Protein AF-A0AAN4DEZ6-F1 (afdb_monomer_lite)

Organism: Shigella sonnei (NCBI:txid624)

Secondary structure (DSSP, 8-state):
--HHHHHHHHH-HHHHHHHHHHHHHHHHHHHHS--SS-------S-HHHHHHHHHHHHHHHHHHHHHH-HHHHHHHHHHHHHHT-TT--------B-TTS-B-HHHHHHHHHHHHHHTTS-STTS---HHHHHHHHHHHHHHHS----------

pLDDT: mean 86.57, std 9.67, range [55.16, 97.31]

Foldseek 3Di:
DDPVLVVCCVVPVPVSVVVVVVVVVVVVVVQVDDDPVRHDDDDPDDPVRCCVPPLVVQLVVLVVCCVPPPVSVVVLVVVLCVVQNPVGDDDQDFDADPVRDTPVVVSVVCNVVVQVCQCQVDPVSPDGNSRVRSVQSSCCVRNVHDDDDDDDDD

Structure (mmCIF, N/CA/C/O backbone):
data_AF-A0AAN4DEZ6-F1
#
_entry.id   AF-A0AAN4DEZ6-F1
#
loop_
_atom_site.group_PDB
_atom_site.id
_atom_site.type_symbol
_atom_site.label_atom_id
_atom_site.label_alt_id
_atom_site.label_comp_id
_atom_site.label_asym_id
_atom_site.label_entity_id
_atom_site.label_seq_id
_atom_site.pdbx_PDB_ins_code
_atom_site.Cartn_x
_atom_site.Cartn_y
_atom_site.Cartn_z
_atom_site.occupancy
_atom_site.B_iso_or_equiv
_atom_site.auth_seq_id
_atom_site.auth_comp_id
_atom_site.auth_asym_id
_atom_site.auth_atom_id
_atom_site.pdbx_PDB_model_num
ATOM 1 N N . MET A 1 1 ? 15.247 -34.222 -19.039 1.00 55.16 1 MET A N 1
ATOM 2 C CA . MET A 1 1 ? 15.267 -35.366 -18.096 1.00 55.16 1 MET A CA 1
ATOM 3 C C . MET A 1 1 ? 16.048 -36.486 -18.759 1.00 55.16 1 MET A C 1
ATOM 5 O O . MET A 1 1 ? 15.903 -36.634 -19.963 1.00 55.16 1 MET A O 1
ATOM 9 N N . ALA A 1 2 ? 16.957 -37.161 -18.051 1.00 73.06 2 ALA A N 1
ATOM 10 C CA . ALA A 1 2 ? 17.802 -38.185 -18.670 1.00 73.06 2 ALA A CA 1
ATOM 11 C C . ALA A 1 2 ? 17.113 -39.551 -18.555 1.00 73.06 2 ALA A C 1
ATOM 13 O O . ALA A 1 2 ? 16.678 -39.908 -17.466 1.00 73.06 2 ALA A O 1
ATOM 14 N N . ILE A 1 3 ? 17.066 -40.316 -19.649 1.00 77.31 3 ILE A N 1
ATOM 15 C CA . ILE A 1 3 ? 16.422 -41.644 -19.756 1.00 77.31 3 ILE A CA 1
ATOM 16 C C . ILE A 1 3 ? 16.878 -42.601 -18.634 1.00 77.31 3 ILE A C 1
ATOM 18 O O . ILE A 1 3 ? 16.104 -43.404 -18.122 1.00 77.31 3 ILE A O 1
ATOM 22 N N . ILE A 1 4 ? 18.127 -42.457 -18.190 1.00 77.31 4 ILE A N 1
ATOM 23 C CA . ILE A 1 4 ? 18.735 -43.234 -17.102 1.00 77.31 4 ILE A CA 1
ATOM 24 C C . ILE A 1 4 ? 18.043 -42.983 -15.751 1.00 77.31 4 ILE A C 1
ATOM 26 O O . ILE A 1 4 ? 17.852 -43.921 -14.980 1.00 77.31 4 ILE A O 1
ATOM 30 N N . ASP A 1 5 ? 17.650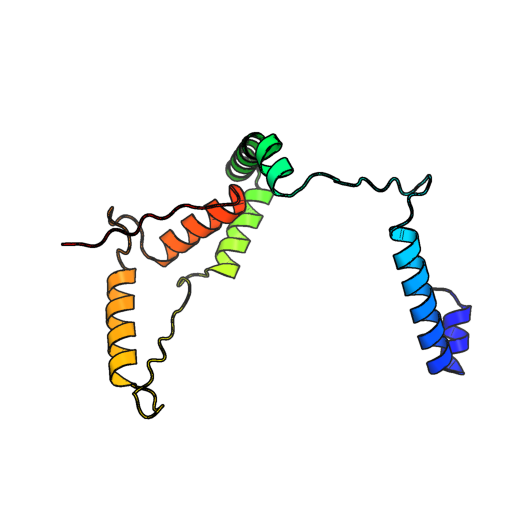 -41.741 -15.455 1.00 70.50 5 ASP A N 1
ATOM 31 C CA . ASP A 1 5 ? 16.982 -41.398 -14.193 1.00 70.50 5 ASP A CA 1
ATOM 32 C C . ASP A 1 5 ? 15.564 -41.991 -14.145 1.00 70.50 5 ASP A C 1
ATOM 34 O O . ASP A 1 5 ? 15.068 -42.329 -13.071 1.00 70.50 5 ASP A O 1
ATOM 38 N N . ASP A 1 6 ? 14.918 -42.159 -15.302 1.00 75.19 6 ASP A N 1
ATOM 39 C CA . ASP A 1 6 ? 13.592 -42.766 -15.400 1.00 75.19 6 ASP A CA 1
ATOM 40 C C . ASP A 1 6 ? 13.638 -44.283 -15.235 1.00 75.19 6 ASP A C 1
ATOM 42 O O . ASP A 1 6 ? 12.859 -44.810 -14.443 1.00 75.19 6 ASP A O 1
ATOM 46 N N . VAL A 1 7 ? 14.613 -44.961 -15.849 1.00 79.50 7 VAL A N 1
ATOM 47 C CA . VAL A 1 7 ? 14.842 -46.402 -15.638 1.00 79.50 7 VAL A CA 1
ATOM 48 C C . VAL A 1 7 ? 15.171 -46.696 -14.171 1.00 79.50 7 VAL A C 1
ATOM 50 O O . VAL A 1 7 ? 14.585 -47.598 -13.582 1.00 79.50 7 VAL A O 1
ATOM 53 N N . ILE A 1 8 ? 16.031 -45.895 -13.531 1.00 76.56 8 ILE A N 1
ATOM 54 C CA . ILE A 1 8 ? 16.344 -46.054 -12.099 1.00 76.56 8 ILE A CA 1
ATOM 55 C C . ILE A 1 8 ? 15.101 -45.839 -11.227 1.00 76.56 8 ILE A C 1
ATOM 57 O O . ILE A 1 8 ? 14.940 -46.522 -10.220 1.00 76.56 8 ILE A O 1
ATOM 61 N N . GLY A 1 9 ? 14.195 -44.941 -11.620 1.00 75.81 9 GLY A N 1
ATOM 62 C CA . GLY A 1 9 ? 12.939 -44.699 -10.906 1.00 75.81 9 GLY A CA 1
ATOM 63 C C . GLY A 1 9 ? 11.994 -45.883 -10.847 1.00 75.81 9 GLY A C 1
ATOM 64 O O . GLY A 1 9 ? 11.256 -46.002 -9.875 1.00 75.81 9 GLY A O 1
ATOM 65 N N . VAL A 1 10 ? 12.027 -46.741 -11.867 1.00 79.56 10 VAL A N 1
ATOM 66 C CA . VAL A 1 10 ? 11.194 -47.947 -11.926 1.00 79.56 10 VAL A CA 1
ATOM 67 C C . VAL A 1 10 ? 11.664 -48.981 -10.901 1.00 79.56 10 VAL A C 1
ATOM 69 O O . VAL A 1 10 ? 10.839 -49.643 -10.281 1.00 79.56 10 VAL A O 1
ATOM 72 N N . PHE A 1 11 ? 12.977 -49.087 -10.676 1.00 81.25 11 PHE A N 1
ATOM 73 C CA . PHE A 1 11 ? 13.559 -50.094 -9.780 1.00 81.25 11 PHE A CA 1
ATOM 74 C C . PHE A 1 11 ? 13.843 -49.579 -8.362 1.00 81.25 11 PHE A C 1
ATOM 76 O O . PHE A 1 11 ? 13.775 -50.340 -7.402 1.00 81.25 11 PHE A O 1
ATOM 83 N N . SER A 1 12 ? 14.179 -48.297 -8.207 1.00 80.50 12 SER A N 1
ATOM 84 C CA . SER A 1 12 ? 14.485 -47.678 -6.915 1.00 80.50 12 SER A CA 1
ATOM 85 C C . SER A 1 12 ? 14.080 -46.198 -6.896 1.00 80.50 12 SER A C 1
ATOM 87 O O . SER A 1 12 ? 14.875 -45.304 -7.223 1.00 80.50 12 SER A O 1
ATOM 89 N N . PRO A 1 13 ? 12.844 -45.902 -6.457 1.00 78.69 13 PRO A N 1
ATOM 90 C CA . PRO A 1 13 ? 12.345 -44.533 -6.346 1.00 78.69 13 PRO A CA 1
ATOM 91 C C . PRO A 1 13 ? 13.190 -43.657 -5.409 1.00 78.69 13 PRO A C 1
ATOM 93 O O . PRO A 1 13 ? 13.424 -42.483 -5.700 1.00 78.69 13 PRO A O 1
ATOM 96 N N . GLY A 1 14 ? 13.706 -44.230 -4.314 1.00 85.19 14 GLY A N 1
ATOM 97 C CA . GLY A 1 14 ? 14.558 -43.517 -3.356 1.00 85.19 14 GLY A CA 1
ATOM 98 C C . GLY A 1 14 ? 15.896 -43.082 -3.958 1.00 85.19 14 GLY A C 1
ATOM 99 O O . GLY A 1 14 ? 16.348 -41.958 -3.732 1.00 85.19 14 GLY A O 1
ATOM 100 N N . TRP A 1 15 ? 16.500 -43.927 -4.797 1.00 80.56 15 TRP A N 1
ATOM 101 C CA . TRP A 1 15 ? 17.754 -43.595 -5.471 1.00 80.56 15 TRP A CA 1
ATOM 102 C C . TRP A 1 15 ? 17.564 -42.520 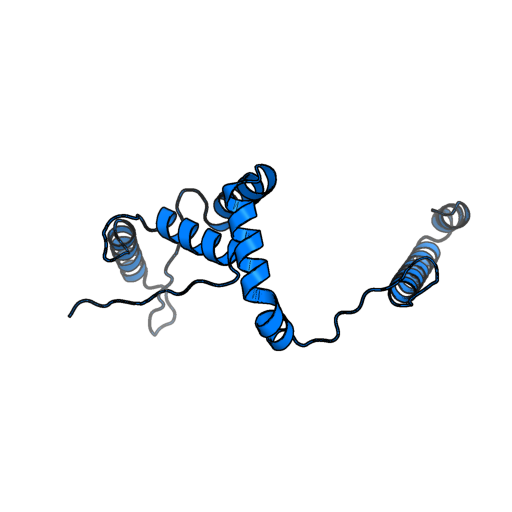-6.547 1.00 80.56 15 TRP A C 1
ATOM 104 O O . TRP A 1 15 ? 18.355 -41.574 -6.618 1.00 80.56 15 TRP A O 1
ATOM 114 N N . LYS A 1 16 ? 16.470 -42.591 -7.321 1.00 84.94 16 LYS A N 1
ATOM 115 C CA . LYS A 1 16 ? 16.086 -41.521 -8.256 1.00 84.94 16 LYS A CA 1
ATOM 116 C C . LYS A 1 16 ? 15.883 -40.191 -7.529 1.00 84.94 16 LYS A C 1
ATOM 118 O O . LYS A 1 16 ? 16.417 -39.173 -7.966 1.00 84.94 16 LYS A O 1
ATOM 123 N N . ALA A 1 17 ? 15.154 -40.192 -6.412 1.00 82.25 17 ALA A N 1
ATOM 124 C CA . ALA A 1 17 ? 14.894 -38.985 -5.630 1.00 82.25 17 ALA A CA 1
ATOM 125 C C . ALA A 1 17 ? 16.190 -38.358 -5.087 1.00 82.25 17 ALA A C 1
ATOM 127 O O . ALA A 1 17 ? 16.399 -37.151 -5.229 1.00 82.25 17 ALA A O 1
ATOM 128 N N . ALA A 1 18 ? 17.098 -39.175 -4.539 1.00 85.00 18 ALA A N 1
ATOM 129 C CA . ALA A 1 18 ? 18.404 -38.712 -4.071 1.00 85.00 18 ALA A CA 1
ATOM 130 C C . ALA A 1 18 ? 19.227 -38.079 -5.206 1.00 85.00 18 ALA A C 1
ATOM 132 O O . ALA A 1 18 ? 19.789 -36.997 -5.042 1.00 85.00 18 ALA A O 1
ATOM 133 N N . ARG A 1 19 ? 19.237 -38.702 -6.388 1.00 82.75 19 ARG A N 1
ATOM 134 C CA . ARG A 1 19 ? 19.997 -38.222 -7.548 1.00 82.75 19 ARG A CA 1
ATOM 135 C C . ARG A 1 19 ? 19.430 -36.930 -8.140 1.00 82.75 19 ARG A C 1
ATOM 137 O O . ARG A 1 19 ? 20.195 -36.016 -8.451 1.00 82.75 19 ARG A O 1
ATOM 144 N N . LEU A 1 20 ? 18.106 -36.820 -8.254 1.00 83.25 20 LEU A N 1
ATOM 145 C CA . LEU A 1 20 ? 17.441 -35.585 -8.679 1.00 83.25 20 LEU A CA 1
ATOM 146 C C . LEU A 1 20 ? 17.725 -34.437 -7.702 1.00 83.25 20 LEU A C 1
ATOM 148 O O . LEU A 1 20 ? 18.034 -33.330 -8.142 1.00 83.25 20 LEU A O 1
ATOM 152 N N . ARG A 1 21 ? 17.713 -34.711 -6.389 1.00 83.31 21 ARG A N 1
ATOM 153 C CA . ARG A 1 21 ? 18.076 -33.734 -5.352 1.00 83.31 21 ARG A CA 1
ATOM 154 C C . ARG A 1 21 ? 19.520 -33.253 -5.500 1.00 83.31 21 ARG A C 1
ATOM 156 O O . ARG A 1 21 ? 19.758 -32.048 -5.502 1.00 83.31 21 ARG A O 1
ATOM 163 N N . SER A 1 22 ? 20.478 -34.167 -5.665 1.00 83.69 22 SER A N 1
ATOM 164 C CA . SER A 1 22 ? 21.887 -33.811 -5.882 1.00 83.69 22 SER A CA 1
ATOM 165 C C . SER A 1 22 ? 22.079 -32.982 -7.149 1.00 83.69 22 SER A C 1
ATOM 167 O O . SER A 1 22 ? 22.831 -32.013 -7.150 1.00 83.69 22 SER A O 1
ATOM 169 N N . ARG A 1 23 ? 21.363 -33.315 -8.224 1.00 81.69 23 ARG A N 1
ATOM 170 C CA . ARG A 1 23 ? 21.441 -32.580 -9.487 1.00 81.69 23 ARG A CA 1
ATOM 171 C C . ARG A 1 23 ? 20.850 -31.173 -9.384 1.00 81.69 23 ARG A C 1
ATOM 173 O O . ARG A 1 23 ? 21.449 -30.239 -9.906 1.00 81.69 23 ARG A O 1
ATOM 180 N N . ALA A 1 24 ? 19.734 -31.007 -8.675 1.00 80.12 24 ALA A N 1
ATOM 181 C CA . ALA A 1 24 ? 19.166 -29.692 -8.381 1.00 80.12 24 ALA A CA 1
ATOM 182 C C . ALA A 1 24 ? 20.128 -28.827 -7.545 1.00 80.12 24 ALA A C 1
ATOM 184 O O . ALA A 1 24 ? 20.308 -27.651 -7.847 1.00 80.12 24 ALA A O 1
ATOM 185 N N . LEU A 1 25 ? 20.802 -29.418 -6.551 1.00 74.12 25 LEU A N 1
ATOM 186 C CA . LEU A 1 25 ? 21.841 -28.750 -5.754 1.00 74.12 25 LEU A CA 1
ATOM 187 C C . LEU A 1 25 ? 23.038 -28.304 -6.606 1.00 74.12 25 LEU A C 1
ATOM 189 O O . LEU A 1 25 ? 23.502 -27.176 -6.460 1.00 74.12 25 LEU A O 1
ATOM 193 N N . ILE A 1 26 ? 23.513 -29.158 -7.518 1.00 76.00 26 ILE A N 1
ATOM 194 C CA . ILE A 1 26 ? 24.607 -28.821 -8.441 1.00 76.00 26 ILE A CA 1
ATOM 195 C C . ILE A 1 26 ? 24.193 -27.675 -9.367 1.00 76.00 26 ILE A C 1
ATOM 197 O O . ILE A 1 26 ? 24.936 -26.709 -9.487 1.00 76.00 26 ILE A O 1
ATOM 201 N N . MET A 1 27 ? 22.996 -27.731 -9.957 1.00 74.38 27 MET A N 1
ATOM 202 C CA . MET A 1 27 ? 22.484 -26.664 -10.829 1.00 74.38 27 MET A CA 1
ATOM 203 C C . MET A 1 27 ? 22.302 -25.339 -10.079 1.00 74.38 27 MET A C 1
ATOM 205 O O . MET A 1 27 ? 22.648 -24.285 -10.606 1.00 74.38 27 MET A O 1
ATOM 209 N N . ALA A 1 28 ? 21.812 -25.381 -8.837 1.00 69.12 28 ALA A N 1
ATOM 210 C CA . ALA A 1 28 ? 21.700 -24.197 -7.989 1.00 69.12 28 ALA A CA 1
ATOM 211 C C . ALA A 1 28 ? 23.078 -23.596 -7.670 1.00 69.12 28 ALA A C 1
ATOM 213 O O . ALA A 1 28 ? 23.246 -22.380 -7.687 1.00 69.12 28 ALA A O 1
ATOM 214 N N . TYR A 1 29 ? 24.084 -24.438 -7.432 1.00 64.50 29 TYR A N 1
ATOM 215 C CA . TYR A 1 29 ? 25.456 -23.996 -7.195 1.00 64.50 29 TYR A CA 1
ATOM 216 C C . TYR A 1 29 ? 26.140 -23.466 -8.469 1.00 64.50 29 TYR A C 1
ATOM 218 O O . TYR A 1 29 ? 26.846 -22.458 -8.422 1.00 64.50 29 TYR A O 1
ATOM 226 N N . GLU A 1 30 ? 25.902 -24.092 -9.624 1.00 62.28 30 GLU A N 1
ATOM 227 C CA . GLU A 1 30 ? 26.376 -23.620 -10.930 1.00 62.28 30 GLU A CA 1
ATOM 228 C C . GLU A 1 30 ? 25.753 -22.277 -11.319 1.00 62.28 30 GLU A C 1
ATOM 230 O O . GLU A 1 30 ? 26.464 -21.420 -11.836 1.00 62.28 30 GLU A O 1
ATOM 235 N N . ALA A 1 31 ? 24.479 -22.037 -10.998 1.00 62.59 31 ALA A N 1
ATOM 236 C CA . ALA A 1 31 ? 23.826 -20.747 -11.231 1.00 62.59 31 ALA A CA 1
ATOM 237 C C . ALA A 1 31 ? 24.504 -19.589 -10.471 1.00 62.59 31 ALA A C 1
ATOM 239 O O . ALA A 1 31 ? 24.491 -18.445 -10.925 1.00 62.59 31 ALA A O 1
ATOM 240 N N . VAL A 1 32 ? 25.149 -19.872 -9.336 1.00 63.22 32 VAL A N 1
ATOM 241 C CA . VAL A 1 32 ? 25.892 -18.872 -8.548 1.00 63.22 32 VAL A CA 1
ATOM 242 C C . VAL A 1 32 ? 27.282 -18.590 -9.139 1.00 63.22 32 VAL A C 1
ATOM 244 O O . VAL A 1 32 ? 27.840 -17.500 -8.940 1.00 63.22 32 VAL A O 1
ATOM 247 N N . LYS A 1 33 ? 27.856 -19.540 -9.888 1.00 67.88 33 LYS A N 1
ATOM 248 C CA . LYS A 1 33 ? 29.178 -19.390 -10.504 1.00 67.88 33 LYS A CA 1
ATOM 249 C C . LYS A 1 33 ? 29.075 -18.623 -11.830 1.00 67.88 33 LYS A C 1
ATOM 251 O O . LYS A 1 33 ? 28.356 -19.044 -12.735 1.00 67.88 33 LYS A O 1
ATOM 256 N N . PRO A 1 34 ? 29.806 -17.507 -11.996 1.00 69.06 34 PRO A N 1
ATOM 257 C CA . PRO A 1 34 ? 29.879 -16.844 -13.289 1.00 6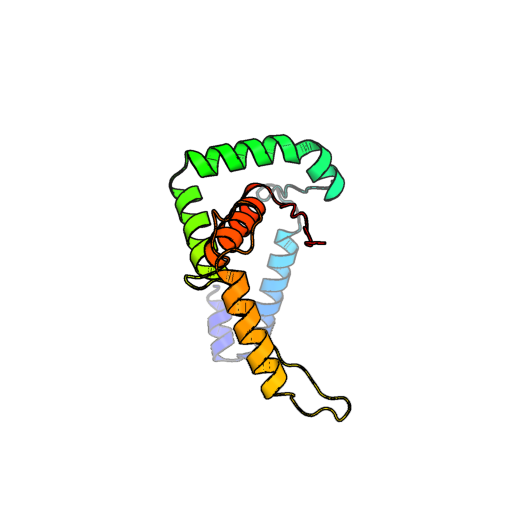9.06 34 PRO A CA 1
ATOM 258 C C . PRO A 1 34 ? 30.613 -17.751 -14.289 1.00 69.06 34 PRO A C 1
ATOM 260 O O . PRO A 1 34 ? 31.710 -18.233 -14.010 1.00 69.06 34 PRO A O 1
ATOM 263 N N . THR A 1 35 ? 30.024 -17.979 -15.460 1.00 73.50 35 THR A N 1
ATOM 264 C CA . THR A 1 35 ? 30.641 -18.717 -16.575 1.00 73.50 35 THR A CA 1
ATOM 265 C C . THR A 1 35 ? 30.661 -17.845 -17.831 1.00 73.50 35 THR A C 1
ATOM 267 O O . THR A 1 35 ? 30.053 -16.775 -17.873 1.00 73.50 35 THR A O 1
ATOM 270 N N . ARG A 1 36 ? 31.343 -18.287 -18.896 1.00 75.88 36 ARG A N 1
ATOM 271 C CA . ARG A 1 36 ? 31.384 -17.555 -20.178 1.00 75.88 36 ARG A CA 1
ATOM 272 C C . ARG A 1 36 ? 29.981 -17.272 -20.740 1.00 75.88 36 ARG A C 1
ATOM 274 O O . ARG A 1 36 ? 29.771 -16.219 -21.336 1.00 75.88 36 ARG A O 1
ATOM 281 N N . THR A 1 37 ? 29.046 -18.202 -20.549 1.00 78.06 37 THR A N 1
ATOM 282 C CA . THR A 1 37 ? 27.647 -18.108 -20.994 1.00 78.06 37 THR A CA 1
ATOM 283 C C . THR A 1 37 ? 26.709 -17.550 -19.921 1.00 78.06 37 THR A C 1
ATOM 285 O O . THR A 1 37 ? 25.625 -17.092 -20.262 1.00 78.06 37 THR A O 1
ATOM 288 N N . HIS A 1 38 ? 27.125 -17.519 -18.650 1.00 71.62 38 HIS A N 1
ATOM 289 C CA . HIS A 1 38 ? 26.378 -16.930 -17.539 1.00 71.62 38 HIS A CA 1
ATOM 290 C C . HIS A 1 38 ? 27.198 -15.823 -16.859 1.00 71.62 38 HIS A C 1
ATOM 292 O O . HIS A 1 38 ? 27.863 -16.033 -15.840 1.00 71.62 38 HIS A O 1
ATOM 298 N N . LYS A 1 39 ? 27.164 -14.613 -17.433 1.00 75.19 39 LYS A N 1
ATOM 299 C CA . LYS A 1 39 ? 2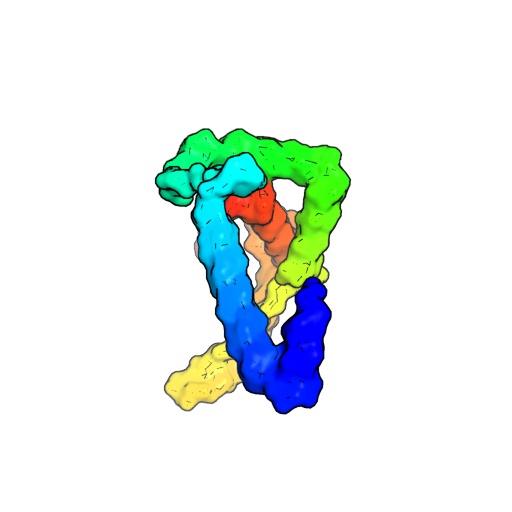7.761 -13.422 -16.812 1.00 75.19 39 LYS A CA 1
ATOM 300 C C . LYS A 1 39 ? 26.842 -12.919 -15.698 1.00 75.19 39 LYS A C 1
ATOM 302 O O . LYS A 1 39 ? 25.979 -12.080 -15.944 1.00 75.19 39 LYS A O 1
ATOM 307 N N . ALA A 1 40 ? 27.025 -13.432 -14.483 1.00 71.94 40 ALA A N 1
ATOM 308 C CA . ALA A 1 40 ? 26.284 -12.966 -13.315 1.00 71.94 40 ALA A CA 1
ATOM 309 C C . ALA A 1 40 ? 26.556 -11.468 -13.079 1.00 71.94 40 ALA A C 1
ATOM 311 O O . ALA A 1 40 ? 27.669 -11.081 -12.718 1.00 71.94 40 ALA A O 1
ATOM 312 N N . ARG A 1 41 ? 25.546 -10.619 -13.298 1.00 71.25 41 ARG A N 1
ATOM 313 C CA . ARG A 1 41 ? 25.596 -9.196 -12.938 1.00 71.25 41 ARG A CA 1
ATOM 314 C C . ARG A 1 41 ? 25.271 -9.088 -11.452 1.00 71.25 41 ARG A C 1
ATOM 316 O O . ARG A 1 41 ? 24.174 -9.449 -11.042 1.00 71.25 41 ARG A O 1
ATOM 323 N N . ARG A 1 42 ? 26.247 -8.663 -10.652 1.00 73.12 42 ARG A N 1
ATOM 324 C CA . ARG A 1 42 ? 26.098 -8.494 -9.202 1.00 73.12 42 ARG A CA 1
ATOM 325 C C . ARG A 1 42 ? 25.938 -7.018 -8.885 1.00 73.12 42 ARG A C 1
ATOM 327 O O . ARG A 1 42 ? 26.656 -6.193 -9.445 1.00 73.12 42 ARG A O 1
ATOM 334 N N . GLU A 1 43 ? 25.014 -6.717 -7.987 1.00 75.25 43 GLU A N 1
ATOM 335 C CA . GLU A 1 43 ? 24.846 -5.387 -7.422 1.00 75.25 43 GLU A CA 1
ATOM 336 C C . GLU A 1 43 ? 25.468 -5.391 -6.023 1.00 75.25 43 GLU A C 1
ATOM 338 O O . GLU A 1 43 ? 24.972 -6.064 -5.124 1.00 75.25 43 GLU A O 1
ATOM 343 N N . ASN A 1 44 ? 26.606 -4.710 -5.873 1.00 80.19 44 ASN A N 1
ATOM 344 C CA . ASN A 1 44 ? 27.383 -4.702 -4.628 1.00 80.19 44 ASN A CA 1
ATOM 345 C C . ASN A 1 44 ? 27.056 -3.492 -3.735 1.00 80.19 44 ASN A C 1
ATOM 347 O O . ASN A 1 44 ? 27.611 -3.378 -2.643 1.00 80.19 44 ASN A O 1
ATOM 351 N N . ARG A 1 45 ? 26.211 -2.563 -4.202 1.00 79.88 45 ARG A N 1
ATOM 352 C CA . ARG A 1 45 ? 25.789 -1.393 -3.424 1.00 79.88 45 ARG A CA 1
ATOM 353 C C . ARG A 1 45 ? 24.733 -1.780 -2.391 1.00 79.88 45 ARG A C 1
ATOM 355 O O . ARG A 1 45 ? 23.909 -2.659 -2.634 1.00 79.88 45 ARG A O 1
ATOM 362 N N . SER A 1 46 ? 24.737 -1.097 -1.246 1.00 79.38 46 SER A N 1
ATOM 363 C CA . SER A 1 46 ? 23.664 -1.239 -0.257 1.00 79.38 46 SER A CA 1
ATOM 364 C C . SER A 1 46 ? 22.342 -0.661 -0.783 1.00 79.38 46 SER A C 1
ATOM 366 O O . SER A 1 46 ? 22.334 0.167 -1.699 1.00 79.38 46 SER A O 1
ATOM 368 N N . ALA A 1 47 ? 21.216 -1.064 -0.187 1.00 73.50 47 ALA A N 1
ATOM 369 C CA . ALA A 1 47 ? 19.893 -0.550 -0.554 1.00 73.50 47 ALA A CA 1
ATOM 370 C C . ALA A 1 47 ? 19.808 0.989 -0.458 1.00 73.50 47 ALA A C 1
ATOM 372 O O . ALA A 1 47 ? 19.278 1.639 -1.361 1.00 73.50 47 ALA A O 1
ATOM 373 N N . ASP A 1 48 ? 20.422 1.579 0.572 1.00 78.94 48 ASP A N 1
ATOM 374 C CA . ASP A 1 48 ? 20.509 3.036 0.734 1.00 78.94 48 ASP A CA 1
ATOM 375 C C . ASP A 1 48 ? 21.332 3.698 -0.372 1.00 78.94 48 ASP A C 1
ATOM 377 O O . ASP A 1 48 ? 20.951 4.743 -0.899 1.00 78.94 48 ASP A O 1
ATOM 381 N N . GLN A 1 49 ? 22.457 3.090 -0.765 1.00 78.56 49 GLN A N 1
ATOM 382 C CA . GLN A 1 49 ? 23.280 3.611 -1.857 1.00 78.56 49 GLN A CA 1
ATOM 383 C C . GLN A 1 49 ? 22.513 3.576 -3.182 1.00 78.56 49 GLN A C 1
ATOM 385 O O . GLN A 1 49 ? 22.532 4.553 -3.927 1.00 78.56 49 GLN A O 1
ATOM 390 N N . LEU A 1 50 ? 21.801 2.486 -3.471 1.00 74.12 50 LEU A N 1
ATOM 391 C CA . LEU A 1 50 ? 20.973 2.377 -4.674 1.00 74.12 50 LEU A CA 1
ATOM 392 C C . LEU A 1 50 ? 19.875 3.436 -4.715 1.00 74.12 50 LEU A C 1
ATOM 394 O O . LEU A 1 50 ? 19.720 4.122 -5.727 1.00 74.12 50 LEU A O 1
ATOM 398 N N . SER A 1 51 ? 19.177 3.612 -3.597 1.00 73.69 51 SER A N 1
ATOM 399 C CA . SER A 1 51 ? 18.121 4.612 -3.467 1.00 73.69 51 SER A CA 1
ATOM 400 C C . SER A 1 51 ? 18.684 6.027 -3.640 1.00 73.69 51 SER A C 1
ATOM 402 O O . SER A 1 51 ? 18.154 6.814 -4.419 1.00 73.69 51 SER A O 1
ATOM 404 N N . LYS A 1 52 ? 19.834 6.341 -3.031 1.00 78.12 52 LYS A N 1
ATOM 405 C CA . LYS A 1 52 ? 20.456 7.672 -3.125 1.00 78.12 52 LYS A CA 1
ATOM 406 C C . LYS A 1 52 ? 20.901 8.048 -4.543 1.00 78.12 52 LYS A C 1
ATOM 408 O O . LYS A 1 52 ? 20.788 9.211 -4.918 1.00 78.12 52 LYS A O 1
ATOM 413 N N . TYR A 1 53 ? 21.418 7.097 -5.323 1.00 73.06 53 TYR A N 1
ATOM 414 C CA . TYR A 1 53 ? 21.932 7.377 -6.670 1.00 73.06 53 TYR A CA 1
ATOM 415 C C . TYR A 1 53 ? 20.876 7.256 -7.775 1.00 73.06 53 TYR A C 1
ATOM 417 O O . TYR A 1 53 ? 20.991 7.936 -8.791 1.00 73.06 53 TYR A O 1
ATOM 425 N N . GLY A 1 54 ? 19.881 6.378 -7.612 1.00 77.44 54 GLY A N 1
ATOM 426 C CA . GLY A 1 54 ? 18.967 5.999 -8.693 1.00 77.44 54 GLY A CA 1
ATOM 427 C C . GLY A 1 54 ? 17.495 6.330 -8.465 1.00 77.44 54 GLY A C 1
ATOM 428 O O . GLY A 1 54 ? 16.742 6.317 -9.437 1.00 77.44 54 GLY A O 1
ATOM 429 N N . ALA A 1 55 ? 17.063 6.639 -7.234 1.00 80.12 55 ALA A N 1
ATOM 430 C CA . ALA A 1 55 ? 15.631 6.727 -6.933 1.00 80.12 55 ALA A CA 1
ATOM 431 C C . ALA A 1 55 ? 14.909 7.815 -7.730 1.00 80.12 55 ALA A C 1
ATOM 433 O O . ALA A 1 55 ? 13.786 7.587 -8.160 1.00 80.12 55 ALA A O 1
ATOM 434 N N . VAL A 1 56 ? 15.534 8.974 -7.973 1.00 84.69 56 VAL A N 1
ATOM 435 C CA . VAL A 1 56 ? 14.890 10.058 -8.737 1.00 84.69 56 VAL A CA 1
ATOM 436 C C . VAL A 1 56 ? 14.597 9.614 -10.168 1.00 84.69 56 VAL A C 1
ATOM 438 O O . VAL A 1 56 ? 13.444 9.643 -10.587 1.00 84.69 56 VAL A O 1
ATOM 441 N N . SER A 1 57 ? 15.611 9.116 -10.878 1.00 86.62 57 SER A N 1
ATOM 442 C CA . SER A 1 57 ? 15.448 8.678 -12.267 1.00 86.62 57 SER A CA 1
ATOM 443 C C . SER A 1 57 ? 14.518 7.469 -12.387 1.00 86.62 57 SER A C 1
ATOM 445 O O . SER A 1 57 ? 13.693 7.422 -13.295 1.00 86.62 57 SER A O 1
ATOM 447 N N . LEU A 1 58 ? 14.601 6.505 -11.462 1.00 87.06 58 LEU A N 1
ATOM 448 C CA . LEU A 1 58 ? 13.699 5.351 -11.453 1.00 87.06 58 LEU A CA 1
ATOM 449 C C . LEU A 1 58 ? 12.249 5.769 -11.202 1.00 87.06 58 LEU A C 1
ATOM 451 O O . LEU A 1 58 ? 11.358 5.290 -11.895 1.00 87.06 58 LEU A O 1
ATOM 455 N N . ARG A 1 59 ? 12.012 6.696 -10.268 1.00 88.12 59 ARG A N 1
ATOM 456 C CA . ARG A 1 59 ? 10.677 7.236 -9.986 1.00 88.12 59 ARG A CA 1
ATOM 457 C C . ARG A 1 59 ? 10.108 7.989 -11.186 1.00 88.12 59 ARG A C 1
ATOM 459 O O . ARG A 1 59 ? 8.940 7.823 -11.515 1.00 88.12 59 ARG A O 1
ATOM 466 N N . GLU A 1 60 ? 10.918 8.805 -11.855 1.00 90.56 60 GLU A N 1
ATOM 467 C CA . GLU A 1 60 ? 10.508 9.526 -13.068 1.00 90.56 60 GLU A CA 1
ATOM 468 C C . GLU A 1 60 ? 10.145 8.563 -14.201 1.00 90.56 60 GLU A C 1
ATOM 470 O O . GLU A 1 60 ? 9.099 8.720 -14.829 1.00 90.56 60 GLU A O 1
ATOM 475 N N . GLN A 1 61 ? 10.959 7.526 -14.415 1.00 92.31 61 GLN A N 1
ATOM 476 C CA . GLN A 1 61 ? 10.670 6.475 -15.390 1.00 92.31 61 GLN A CA 1
ATOM 477 C C . GLN A 1 61 ? 9.401 5.698 -15.024 1.00 92.31 61 GLN A C 1
ATOM 479 O O . GLN A 1 61 ? 8.557 5.476 -15.888 1.00 92.31 61 GLN A O 1
ATOM 484 N N . ALA A 1 62 ? 9.223 5.328 -13.754 1.00 92.31 62 ALA A N 1
ATOM 485 C CA . ALA A 1 62 ? 8.029 4.634 -13.283 1.00 92.31 62 ALA A CA 1
ATOM 486 C C . ALA A 1 62 ? 6.763 5.480 -13.484 1.00 92.31 62 ALA A C 1
ATOM 488 O O . ALA A 1 62 ? 5.763 4.967 -13.975 1.00 92.31 62 ALA A O 1
ATOM 489 N N . ARG A 1 63 ? 6.817 6.787 -13.194 1.00 94.06 63 ARG A N 1
ATOM 490 C CA . ARG A 1 63 ? 5.721 7.734 -13.464 1.00 94.06 63 ARG A CA 1
ATOM 491 C C . ARG A 1 63 ? 5.430 7.884 -14.947 1.00 94.06 63 ARG A C 1
ATOM 493 O O . ARG A 1 63 ? 4.269 7.886 -15.339 1.00 94.06 63 ARG A O 1
ATOM 500 N N . PHE A 1 64 ? 6.467 7.983 -15.773 1.00 96.00 64 PHE A N 1
ATOM 501 C CA . PHE A 1 64 ? 6.295 8.025 -17.219 1.00 96.00 64 PHE A CA 1
ATOM 502 C C . PHE A 1 64 ? 5.597 6.758 -17.729 1.00 96.00 64 PHE A C 1
ATOM 504 O O . PHE A 1 64 ? 4.661 6.854 -18.520 1.00 96.00 64 PHE A O 1
ATOM 511 N N . LEU A 1 65 ? 6.011 5.583 -17.257 1.00 95.88 65 LEU A N 1
ATOM 512 C CA . LEU A 1 65 ? 5.415 4.310 -17.649 1.00 95.88 65 LEU A CA 1
ATOM 513 C C . LEU A 1 65 ? 3.980 4.143 -17.131 1.00 95.88 65 LEU A C 1
ATOM 515 O O . LEU A 1 65 ? 3.130 3.698 -17.892 1.00 95.88 65 LEU A O 1
ATOM 519 N N . ASP A 1 66 ? 3.692 4.547 -15.891 1.00 94.69 66 ASP A N 1
ATOM 520 C CA . ASP A 1 66 ? 2.336 4.538 -15.315 1.00 94.69 66 ASP A CA 1
ATOM 521 C C . ASP A 1 66 ? 1.356 5.421 -16.106 1.00 94.69 66 ASP A C 1
ATOM 523 O O . ASP A 1 66 ? 0.174 5.121 -16.176 1.00 94.69 66 ASP A O 1
ATOM 527 N N . ILE A 1 67 ? 1.832 6.497 -16.738 1.00 93.50 67 ILE A N 1
ATOM 528 C CA . ILE A 1 67 ? 0.975 7.393 -17.531 1.00 93.50 67 ILE A CA 1
ATOM 529 C C . ILE A 1 67 ? 0.836 6.913 -18.983 1.00 93.50 67 ILE A C 1
ATOM 531 O O . ILE A 1 67 ? -0.225 7.071 -19.581 1.00 93.50 67 ILE A O 1
ATOM 535 N N . ASN A 1 68 ? 1.905 6.365 -19.570 1.00 96.62 68 ASN A N 1
ATOM 536 C CA . ASN A 1 68 ? 1.998 6.194 -21.025 1.00 96.62 68 ASN A CA 1
ATOM 537 C C . ASN A 1 68 ? 2.007 4.735 -21.502 1.00 96.62 68 ASN A C 1
ATOM 539 O O . ASN A 1 68 ? 1.807 4.500 -22.692 1.00 96.62 68 ASN A O 1
ATOM 543 N N . HIS A 1 69 ? 2.270 3.759 -20.629 1.00 97.31 69 HIS A N 1
ATOM 544 C CA . HIS A 1 69 ? 2.427 2.361 -21.028 1.00 97.31 69 HIS A CA 1
ATOM 545 C C . HIS A 1 69 ? 1.244 1.507 -20.558 1.00 97.31 69 HIS A C 1
ATOM 547 O O . HIS A 1 69 ? 1.095 1.200 -19.377 1.00 97.31 69 HIS A O 1
ATOM 553 N N . ASP A 1 70 ? 0.448 1.048 -21.521 1.00 96.94 70 ASP A N 1
ATOM 554 C CA . ASP A 1 70 ? -0.739 0.198 -21.351 1.00 96.94 70 ASP A CA 1
ATOM 555 C C . ASP A 1 70 ? -0.535 -1.033 -20.445 1.00 96.94 70 ASP A C 1
ATOM 557 O O . ASP A 1 70 ? -1.336 -1.278 -19.544 1.00 96.94 70 ASP A O 1
ATOM 561 N N . LEU A 1 71 ? 0.551 -1.790 -20.632 1.00 96.56 71 LEU A N 1
ATOM 562 C CA . LEU A 1 71 ? 0.877 -2.945 -19.797 1.00 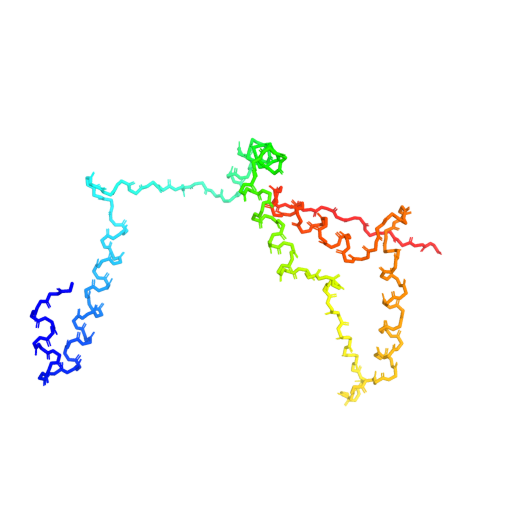96.56 71 LEU A CA 1
ATOM 563 C C . LEU A 1 71 ? 1.128 -2.546 -18.344 1.00 96.56 71 LEU A C 1
ATOM 565 O O . LEU A 1 71 ? 0.690 -3.248 -17.438 1.00 96.56 71 LEU A O 1
ATOM 569 N N . VAL A 1 72 ? 1.826 -1.433 -18.112 1.00 95.12 72 VAL A N 1
ATOM 570 C CA . VAL A 1 72 ? 2.143 -0.966 -16.756 1.00 95.12 72 VAL A CA 1
ATOM 571 C C . VAL A 1 72 ? 0.882 -0.466 -16.059 1.00 95.12 72 VAL A C 1
ATOM 573 O O . VAL A 1 72 ? 0.637 -0.856 -14.919 1.00 95.12 72 VAL A O 1
ATOM 576 N N . ILE A 1 73 ? 0.040 0.286 -16.773 1.00 95.88 73 ILE A N 1
ATOM 577 C CA . ILE A 1 73 ? -1.287 0.702 -16.300 1.00 95.88 73 ILE A CA 1
ATOM 578 C C . ILE A 1 73 ? -2.105 -0.527 -15.891 1.00 95.88 73 ILE A C 1
ATOM 580 O O . ILE A 1 73 ? -2.559 -0.618 -14.753 1.00 95.88 73 ILE A O 1
ATOM 584 N N . GLY A 1 74 ? -2.219 -1.520 -16.778 1.00 96.94 74 GLY A N 1
ATOM 585 C CA . GLY A 1 74 ? -2.982 -2.737 -16.504 1.00 96.94 74 GLY A CA 1
ATOM 586 C C . GLY A 1 74 ? -2.426 -3.556 -15.336 1.00 96.94 74 GLY A C 1
ATOM 587 O O . GLY A 1 74 ? -3.197 -4.137 -14.571 1.00 96.94 74 GLY A O 1
ATOM 588 N N . VAL A 1 75 ? -1.102 -3.595 -15.160 1.00 96.31 75 VAL A N 1
ATOM 589 C CA . VAL A 1 75 ? -0.467 -4.246 -14.004 1.00 96.31 75 VAL A CA 1
ATOM 590 C C . VAL A 1 75 ? -0.833 -3.526 -12.707 1.00 96.31 75 VAL A C 1
ATOM 592 O O . VAL A 1 75 ? -1.265 -4.193 -11.765 1.00 96.31 75 VAL A O 1
ATOM 595 N N . PHE A 1 76 ? -0.702 -2.198 -12.643 1.00 95.31 76 PHE A N 1
ATOM 596 C CA . PHE A 1 76 ? -1.041 -1.448 -11.432 1.00 95.31 76 PHE A CA 1
ATOM 597 C C . PHE A 1 76 ? -2.531 -1.521 -11.107 1.00 95.31 76 PHE A C 1
ATOM 599 O O . PHE A 1 76 ? -2.872 -1.837 -9.969 1.00 95.31 76 PHE A O 1
ATOM 606 N N . ASP A 1 77 ? -3.409 -1.387 -12.101 1.00 95.12 77 ASP A N 1
ATOM 607 C CA . ASP A 1 77 ? -4.856 -1.522 -11.909 1.00 95.12 77 ASP A CA 1
ATOM 608 C C . ASP A 1 77 ? -5.217 -2.901 -11.333 1.00 95.12 77 ASP A C 1
ATOM 610 O O . ASP A 1 77 ? -6.042 -3.023 -10.422 1.00 95.12 77 ASP A O 1
ATOM 614 N N . LYS A 1 78 ? -4.563 -3.968 -11.817 1.00 96.12 78 LYS A N 1
ATOM 615 C CA . LYS A 1 78 ? -4.784 -5.321 -11.291 1.00 96.12 78 LYS A CA 1
ATOM 616 C C . LYS A 1 78 ? -4.222 -5.513 -9.893 1.00 96.12 78 LYS A C 1
ATOM 618 O O . LYS A 1 78 ? -4.841 -6.226 -9.103 1.00 96.12 78 LYS A O 1
ATOM 623 N N . LEU A 1 79 ? -3.091 -4.901 -9.563 1.00 95.69 79 LEU A N 1
ATOM 624 C CA . LEU A 1 79 ? -2.561 -4.935 -8.202 1.00 95.69 79 LEU A CA 1
ATOM 625 C C . LEU A 1 79 ? -3.482 -4.184 -7.235 1.00 95.69 79 LEU A C 1
ATOM 627 O O . LEU A 1 79 ? -3.809 -4.726 -6.182 1.00 95.69 79 LEU A O 1
ATOM 631 N N . GLU A 1 80 ? -3.980 -3.007 -7.609 1.00 95.12 80 GLU A N 1
ATOM 632 C CA . GLU A 1 80 ? -4.956 -2.254 -6.816 1.00 95.12 80 GLU A CA 1
ATOM 633 C C . GLU A 1 80 ? -6.235 -3.055 -6.558 1.00 95.12 80 GLU A C 1
ATOM 635 O O . GLU A 1 80 ? -6.690 -3.174 -5.414 1.00 95.12 80 GLU A O 1
ATOM 640 N N . GLU A 1 81 ? -6.788 -3.667 -7.608 1.00 94.50 81 GLU A N 1
ATOM 641 C CA . GLU A 1 81 ? -7.978 -4.512 -7.515 1.00 94.50 81 GLU A CA 1
ATOM 642 C C . GLU A 1 81 ? -7.753 -5.719 -6.591 1.00 94.50 81 GLU A C 1
ATOM 644 O O . GLU A 1 81 ? -8.653 -6.100 -5.844 1.00 94.50 81 GLU A O 1
ATOM 649 N N . ARG A 1 82 ? -6.563 -6.330 -6.615 1.00 94.88 82 ARG A N 1
ATOM 650 C CA . ARG A 1 82 ? -6.268 -7.546 -5.838 1.00 94.88 82 ARG A CA 1
ATOM 651 C C . ARG A 1 82 ? -5.872 -7.276 -4.393 1.00 94.88 82 ARG A C 1
ATOM 653 O O . ARG A 1 82 ? -6.186 -8.100 -3.540 1.00 94.88 82 ARG A O 1
ATOM 660 N N . VAL A 1 83 ? -5.181 -6.173 -4.128 1.00 95.19 83 VAL A N 1
ATOM 661 C CA . VAL A 1 83 ? -4.684 -5.839 -2.787 1.00 95.19 83 VAL A CA 1
ATOM 662 C C . VAL A 1 83 ? -5.753 -5.115 -1.972 1.00 95.19 83 VAL A C 1
ATOM 664 O O . VAL A 1 83 ? -5.998 -5.491 -0.830 1.00 95.19 83 VAL A O 1
ATOM 667 N N . ILE A 1 84 ? -6.412 -4.105 -2.549 1.00 95.25 84 ILE A N 1
ATOM 668 C CA . ILE A 1 84 ? -7.413 -3.289 -1.841 1.00 95.25 84 ILE A CA 1
ATOM 669 C C . ILE A 1 84 ? -8.835 -3.788 -2.109 1.00 95.25 84 ILE A C 1
ATOM 671 O O . ILE A 1 84 ? -9.688 -3.784 -1.221 1.00 95.25 84 ILE A O 1
ATOM 675 N N . GLY A 1 85 ? -9.119 -4.235 -3.333 1.00 93.19 85 GLY A N 1
ATOM 676 C CA . GLY A 1 85 ? -10.464 -4.665 -3.709 1.00 93.19 85 GLY A CA 1
ATOM 677 C C . GLY A 1 85 ? -11.459 -3.512 -3.834 1.00 93.19 85 GLY A C 1
ATOM 678 O O . GLY A 1 85 ? -11.119 -2.331 -3.758 1.00 93.19 85 GLY A O 1
ATOM 679 N N . ALA A 1 86 ? -12.722 -3.848 -4.102 1.00 89.12 86 ALA A N 1
ATOM 680 C CA . ALA A 1 86 ? -13.795 -2.867 -4.315 1.00 89.12 86 ALA A CA 1
ATOM 681 C C . ALA A 1 86 ? -14.218 -2.124 -3.039 1.00 89.12 86 ALA A C 1
ATOM 683 O O . ALA A 1 86 ? -14.625 -0.970 -3.106 1.00 89.12 86 ALA A O 1
ATOM 684 N N . ARG A 1 87 ? -14.126 -2.786 -1.881 1.00 90.62 87 ARG A N 1
ATOM 685 C CA . ARG A 1 87 ? -14.612 -2.267 -0.590 1.00 90.62 87 ARG A CA 1
ATOM 686 C C . ARG A 1 87 ? -13.499 -1.726 0.305 1.00 90.62 87 ARG A C 1
ATOM 688 O O . ARG A 1 87 ? -13.759 -1.376 1.453 1.00 90.62 87 ARG A O 1
ATOM 695 N N . GLY A 1 88 ? -12.275 -1.658 -0.206 1.00 92.56 88 GLY A N 1
ATOM 696 C CA . GLY A 1 88 ? -11.119 -1.346 0.613 1.00 92.56 88 GLY A CA 1
ATOM 697 C C . GLY A 1 88 ? -10.722 -2.495 1.535 1.00 92.56 88 GLY A C 1
ATOM 698 O O . GLY A 1 88 ? -11.366 -3.550 1.574 1.00 92.56 88 GLY A O 1
ATOM 699 N N . ILE A 1 89 ? -9.691 -2.248 2.332 1.00 91.94 89 ILE A N 1
ATOM 700 C CA . ILE A 1 89 ? -9.232 -3.174 3.362 1.00 91.94 89 ILE A CA 1
ATOM 701 C C . ILE A 1 89 ? -10.309 -3.265 4.448 1.00 91.94 89 ILE A C 1
ATOM 703 O O . ILE A 1 89 ? -10.723 -2.273 5.051 1.00 91.94 89 ILE A O 1
ATOM 707 N N . ILE A 1 90 ? -10.807 -4.478 4.683 1.00 89.69 90 ILE A N 1
ATOM 708 C CA . ILE A 1 90 ? -11.835 -4.728 5.694 1.00 89.69 90 ILE A CA 1
ATOM 709 C C . ILE A 1 90 ? -11.144 -4.896 7.045 1.00 89.69 90 ILE A C 1
ATOM 711 O O . ILE A 1 90 ? -10.300 -5.774 7.214 1.00 89.69 90 ILE A O 1
ATOM 715 N N . VAL A 1 91 ? -11.522 -4.051 8.002 1.00 88.94 91 VAL A N 1
ATOM 716 C CA . VAL A 1 91 ? -11.022 -4.095 9.376 1.00 88.94 91 VAL A CA 1
ATOM 717 C C . VAL A 1 91 ? -12.117 -4.667 10.267 1.00 88.94 91 VAL A C 1
ATOM 719 O O . VAL A 1 91 ? -13.184 -4.071 10.399 1.00 88.94 91 VAL A O 1
ATOM 722 N N . GLU A 1 92 ? -11.845 -5.815 10.884 1.00 91.06 92 GLU A N 1
ATOM 723 C CA . GLU A 1 92 ? -12.723 -6.435 11.880 1.00 91.06 92 GLU A CA 1
ATOM 724 C C . GLU A 1 92 ? -12.120 -6.230 13.279 1.00 91.06 92 GLU A C 1
ATOM 726 O O . GLU A 1 92 ? -11.162 -6.920 13.642 1.00 91.06 92 GLU A O 1
ATOM 731 N N . PRO A 1 93 ? -12.623 -5.267 14.073 1.00 93.12 93 PRO A N 1
ATOM 732 C CA . PRO A 1 93 ? -12.088 -4.994 15.398 1.00 93.12 93 PRO A CA 1
ATOM 733 C C . PRO A 1 93 ? -12.416 -6.135 16.365 1.00 93.12 93 PRO A C 1
ATOM 735 O O . PRO A 1 93 ? -13.559 -6.579 16.466 1.00 93.12 93 PRO A O 1
ATOM 738 N N . GLN A 1 94 ? -11.410 -6.568 17.127 1.00 94.31 94 GLN A N 1
ATOM 739 C CA . GLN A 1 94 ? -11.536 -7.611 18.151 1.00 94.31 94 GLN A CA 1
ATOM 740 C C . GLN A 1 94 ? -11.075 -7.089 19.524 1.00 94.31 94 GLN A C 1
ATOM 742 O O . GLN A 1 94 ? -10.043 -7.519 20.040 1.00 94.31 94 GLN A O 1
ATOM 747 N N . PRO A 1 95 ? -11.792 -6.118 20.120 1.00 94.62 95 PRO A N 1
ATOM 748 C CA . PRO A 1 95 ? -11.462 -5.620 21.447 1.00 94.62 95 PRO A CA 1
ATOM 749 C C . PRO A 1 95 ? -11.675 -6.712 22.501 1.00 94.62 95 PRO A C 1
ATOM 751 O O . PRO A 1 95 ? -12.716 -7.373 22.537 1.00 94.62 95 PRO A O 1
ATOM 754 N N . LEU A 1 96 ? -10.697 -6.861 23.391 1.00 95.38 96 LEU A N 1
ATOM 755 C CA . LEU A 1 96 ? -10.750 -7.782 24.521 1.00 95.38 96 LEU A CA 1
ATOM 756 C C . LEU A 1 96 ? -10.988 -7.006 25.817 1.00 95.38 96 LEU A C 1
ATOM 758 O O . LEU A 1 96 ? -10.404 -5.948 26.057 1.00 95.38 96 LEU A O 1
ATOM 762 N N . ARG A 1 97 ? -11.849 -7.547 26.672 1.00 93.88 97 ARG A N 1
ATOM 763 C CA . ARG A 1 97 ? -12.047 -7.084 28.045 1.00 93.88 97 ARG A CA 1
ATOM 764 C C . ARG A 1 97 ? -10.852 -7.501 28.908 1.00 93.88 97 ARG A C 1
ATOM 766 O O . ARG A 1 97 ? -10.080 -8.386 28.548 1.00 93.88 97 ARG A O 1
ATOM 773 N N . LYS A 1 98 ? -10.724 -6.914 30.105 1.00 93.44 98 LYS A N 1
ATOM 774 C CA . LYS A 1 98 ? -9.650 -7.265 31.063 1.00 93.44 98 LYS A CA 1
ATOM 775 C C . LYS A 1 98 ? -9.649 -8.746 31.473 1.00 93.44 98 LYS A C 1
ATOM 777 O O . LYS A 1 98 ? 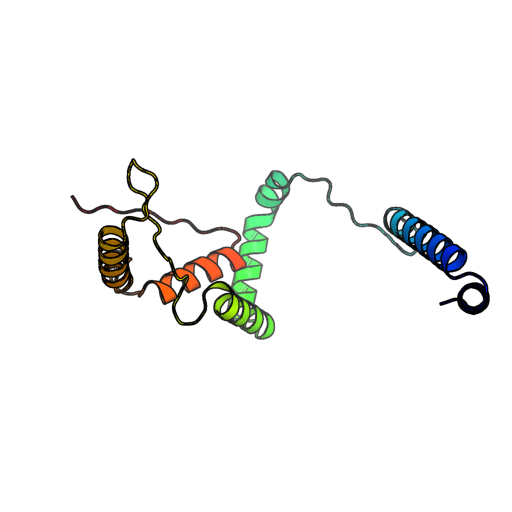-8.619 -9.251 31.895 1.00 93.44 98 LYS A O 1
ATOM 782 N N . ASN A 1 99 ? -10.790 -9.423 31.356 1.00 91.69 99 ASN A N 1
ATOM 783 C CA . ASN A 1 99 ? -10.956 -10.852 31.627 1.00 91.69 99 ASN A CA 1
ATOM 784 C C . ASN A 1 99 ? -10.646 -11.752 30.407 1.00 91.69 99 ASN A C 1
ATOM 786 O O . ASN A 1 99 ? -10.786 -12.964 30.515 1.00 91.69 99 ASN A O 1
ATOM 790 N N . GLY A 1 100 ? -10.239 -11.187 29.262 1.00 89.81 100 GLY A N 1
ATOM 791 C CA . GLY A 1 100 ? -9.921 -11.928 28.036 1.00 89.81 100 GLY A CA 1
ATOM 792 C C . GLY A 1 100 ? -11.122 -12.242 27.137 1.00 89.81 100 GLY A C 1
ATOM 793 O O . GLY A 1 100 ? -10.936 -12.790 26.054 1.00 89.81 100 GLY A O 1
ATOM 794 N N . GLU A 1 101 ? -12.342 -11.876 27.535 1.00 92.25 101 GLU A N 1
ATOM 795 C CA . GLU A 1 101 ? -13.536 -12.054 26.704 1.00 92.25 101 GLU A CA 1
ATOM 796 C C . GLU A 1 101 ? -13.640 -10.972 25.622 1.00 92.25 101 GLU A C 1
ATOM 798 O O . GLU A 1 101 ? -13.270 -9.815 25.836 1.00 92.25 101 GLU A O 1
ATOM 803 N N . MET A 1 102 ? -14.207 -11.321 24.465 1.00 90.88 102 MET A N 1
ATOM 804 C CA . MET A 1 102 ? -14.456 -10.358 23.392 1.00 90.88 102 MET A CA 1
ATOM 805 C C . MET A 1 102 ? -15.543 -9.351 23.802 1.00 90.88 102 MET A C 1
ATOM 807 O O . MET A 1 102 ? -16.661 -9.724 24.161 1.00 90.88 102 MET A O 1
ATOM 811 N N . ALA A 1 103 ? -15.242 -8.057 23.697 1.00 94.81 103 ALA A N 1
ATOM 812 C CA . ALA A 1 103 ? -16.211 -6.987 23.912 1.00 94.81 103 ALA A CA 1
ATOM 813 C C . ALA A 1 103 ? -17.057 -6.763 22.644 1.00 94.81 103 ALA A C 1
ATOM 815 O O . ALA A 1 103 ? -16.791 -5.846 21.872 1.00 94.81 103 ALA A O 1
ATOM 816 N N . ALA A 1 104 ? -18.077 -7.598 22.427 1.00 93.69 104 ALA A N 1
ATOM 817 C CA . ALA A 1 104 ? -18.893 -7.566 21.206 1.00 93.69 104 ALA A CA 1
ATOM 818 C C . ALA A 1 104 ? -19.589 -6.213 20.948 1.00 93.69 104 ALA A C 1
ATOM 820 O O . ALA A 1 104 ? -19.619 -5.749 19.810 1.00 93.69 104 ALA A O 1
ATOM 821 N N . GLU A 1 105 ? -20.102 -5.559 21.995 1.00 94.25 105 GLU A N 1
ATOM 822 C CA . GLU A 1 105 ? -20.742 -4.236 21.889 1.00 94.25 105 GLU A CA 1
ATOM 823 C C . GLU A 1 105 ? -19.741 -3.166 21.442 1.00 94.25 105 GLU A C 1
ATOM 825 O O . GLU A 1 105 ? -19.967 -2.475 20.453 1.00 94.25 105 GLU A O 1
ATOM 830 N N . LEU A 1 106 ? -18.571 -3.118 22.085 1.00 94.56 106 LEU A N 1
ATOM 831 C CA . LEU A 1 106 ? -17.504 -2.193 21.707 1.00 94.56 106 LEU A CA 1
ATOM 832 C C . LEU A 1 106 ? -17.003 -2.461 20.280 1.00 94.56 106 LEU A C 1
ATOM 834 O O . LEU A 1 106 ? -16.729 -1.529 19.531 1.00 94.56 106 LEU A O 1
ATOM 838 N N . ALA A 1 107 ? -16.907 -3.729 19.874 1.00 95.19 107 ALA A N 1
ATOM 839 C CA . ALA A 1 107 ? -16.556 -4.090 18.503 1.00 95.19 107 ALA A CA 1
ATOM 840 C C . ALA A 1 107 ? -17.594 -3.567 17.496 1.00 95.19 107 ALA A C 1
ATOM 842 O O . ALA A 1 107 ? -17.233 -3.093 16.418 1.00 95.19 107 ALA A O 1
ATOM 843 N N . ALA A 1 108 ? -18.885 -3.637 17.833 1.00 95.25 108 ALA A N 1
ATOM 844 C CA . ALA A 1 108 ? -19.957 -3.090 17.009 1.00 95.25 108 ALA A CA 1
ATOM 845 C C . ALA A 1 108 ? -19.876 -1.558 16.909 1.00 95.25 108 ALA A C 1
ATOM 847 O O . ALA A 1 108 ? -19.970 -1.025 15.802 1.00 95.25 108 ALA A O 1
ATOM 848 N N . ASP A 1 109 ? -19.615 -0.866 18.021 1.00 95.88 109 ASP A N 1
ATOM 849 C CA . ASP A 1 109 ? -19.435 0.588 18.034 1.00 95.88 109 ASP A CA 1
ATOM 850 C C . ASP A 1 109 ? -18.232 1.034 17.201 1.00 95.88 109 ASP A C 1
ATOM 852 O O . ASP A 1 109 ? -18.360 1.938 16.373 1.00 95.88 109 ASP A O 1
ATOM 856 N N . ILE A 1 110 ? -17.085 0.361 17.347 1.00 95.81 110 ILE A N 1
ATOM 857 C CA . ILE A 1 110 ? -15.891 0.648 16.542 1.00 95.81 110 ILE A CA 1
ATOM 858 C C . ILE A 1 110 ? -16.197 0.451 15.057 1.00 95.81 110 ILE A C 1
ATOM 860 O O . ILE A 1 110 ? -15.852 1.312 14.254 1.00 95.81 110 ILE A O 1
ATOM 864 N N . ARG A 1 111 ? -16.878 -0.638 14.671 1.00 94.50 111 ARG A N 1
ATOM 865 C CA . ARG A 1 111 ? -17.254 -0.867 13.264 1.00 94.50 111 ARG A CA 1
ATOM 866 C C . ARG A 1 111 ? -18.156 0.232 12.719 1.00 94.50 111 ARG A C 1
ATOM 868 O O . ARG A 1 111 ? -17.949 0.665 11.589 1.00 94.50 111 ARG A O 1
ATOM 875 N N . ARG A 1 112 ? -19.130 0.692 13.509 1.00 94.88 112 ARG A N 1
ATOM 876 C CA . ARG A 1 112 ? -20.035 1.780 13.118 1.00 94.88 112 ARG A CA 1
ATOM 877 C C . ARG A 1 112 ? -19.272 3.086 12.894 1.00 94.88 112 ARG A C 1
ATOM 879 O O . ARG A 1 112 ? -19.393 3.669 11.822 1.00 94.88 112 ARG A O 1
ATOM 886 N N . LEU A 1 113 ? -18.455 3.502 13.863 1.00 94.75 113 LEU A N 1
ATOM 887 C CA . LEU A 1 113 ? -17.655 4.730 13.771 1.00 94.75 113 LEU A CA 1
ATOM 888 C C . LEU A 1 113 ? -16.615 4.653 12.647 1.00 94.75 113 LEU A C 1
ATOM 890 O O . LEU A 1 113 ? -16.401 5.622 11.925 1.00 94.75 113 LEU A O 1
ATOM 894 N N . TRP A 1 114 ? -16.001 3.485 12.453 1.00 93.81 114 TRP A N 1
ATOM 895 C CA . TRP A 1 114 ? -15.063 3.251 11.360 1.00 93.81 114 TRP A CA 1
ATOM 896 C C . TRP A 1 114 ? -15.738 3.364 9.993 1.00 93.81 114 TRP A C 1
ATOM 898 O O . TRP A 1 114 ? -15.165 3.950 9.076 1.00 93.81 114 TRP A O 1
ATOM 908 N N . ALA A 1 115 ? -16.951 2.825 9.841 1.00 92.94 115 ALA A N 1
ATOM 909 C CA . ALA A 1 115 ? -17.719 2.936 8.605 1.00 92.94 115 ALA A CA 1
ATOM 910 C C . ALA A 1 115 ? -18.108 4.391 8.303 1.00 92.94 115 ALA A C 1
ATOM 912 O O . ALA A 1 115 ? -17.993 4.814 7.156 1.00 92.94 115 ALA A O 1
ATOM 913 N N . GLU A 1 116 ? -18.502 5.155 9.323 1.00 93.62 116 GLU A N 1
ATOM 914 C CA . GLU A 1 116 ? -18.812 6.583 9.206 1.00 93.62 116 GLU A CA 1
ATOM 915 C C . GLU A 1 116 ? -17.578 7.397 8.791 1.00 93.62 116 GLU A C 1
ATOM 917 O O . GLU A 1 116 ? -17.610 8.098 7.781 1.00 93.62 116 GLU A O 1
ATOM 922 N N . TRP A 1 117 ? -16.449 7.217 9.486 1.00 92.12 117 TRP A N 1
ATOM 923 C CA . TRP A 1 117 ? -15.178 7.852 9.122 1.00 92.12 117 TRP A CA 1
ATOM 924 C C . TRP A 1 117 ? -14.712 7.460 7.712 1.00 92.12 117 TRP A C 1
ATOM 926 O O . TRP A 1 117 ? -14.189 8.289 6.971 1.00 92.12 117 TRP A O 1
ATOM 936 N N . SER A 1 118 ? -14.961 6.213 7.294 1.00 93.31 118 SER A N 1
ATOM 937 C CA . SER A 1 118 ? -14.565 5.708 5.973 1.00 93.31 118 SER A CA 1
ATOM 938 C C . SER A 1 118 ? -15.247 6.427 4.799 1.00 93.31 118 SER A C 1
ATOM 940 O O . SER A 1 118 ? -14.791 6.281 3.663 1.00 93.31 118 SER A O 1
ATOM 942 N N . VAL A 1 119 ? -16.321 7.187 5.037 1.00 93.44 119 VAL A N 1
ATOM 943 C CA . VAL A 1 119 ? -16.992 7.983 3.997 1.00 93.44 119 VAL A CA 1
ATOM 944 C C . VAL A 1 119 ? -16.144 9.184 3.578 1.00 93.44 119 VAL A C 1
ATOM 946 O O . VAL A 1 119 ? -16.083 9.484 2.390 1.00 93.44 119 VAL A O 1
ATOM 949 N N . SER A 1 120 ? -15.470 9.838 4.526 1.00 93.38 120 SER A N 1
ATOM 950 C CA . SER A 1 120 ? -14.649 11.032 4.285 1.00 93.38 120 SER A CA 1
ATOM 951 C C . SER A 1 120 ? -13.418 11.044 5.207 1.00 93.38 120 SER A C 1
ATOM 953 O O . SER A 1 120 ? -13.327 11.881 6.108 1.00 93.38 120 SER A O 1
ATOM 955 N N . PRO A 1 121 ? -12.473 10.104 5.024 1.00 91.31 121 PRO A N 1
ATOM 956 C CA . PRO A 1 121 ? -11.294 9.960 5.877 1.00 91.31 121 PRO A CA 1
ATOM 957 C C . PRO A 1 121 ? -10.240 11.057 5.689 1.00 91.31 121 PRO A C 1
ATOM 959 O O . PRO A 1 121 ? -9.326 11.163 6.506 1.00 91.31 121 PRO A O 1
ATOM 962 N N . ASP A 1 122 ? -10.317 11.833 4.607 1.00 91.06 122 ASP A N 1
ATOM 963 C CA . ASP A 1 122 ? -9.353 12.877 4.277 1.00 91.06 122 ASP A CA 1
ATOM 964 C C . ASP A 1 122 ? -9.925 14.289 4.505 1.00 91.06 122 ASP A C 1
ATOM 966 O O . ASP A 1 122 ? -11.133 14.515 4.431 1.00 91.06 122 ASP A O 1
ATOM 970 N N . VAL A 1 123 ? -9.042 15.260 4.762 1.00 89.19 123 VAL A N 1
ATOM 971 C CA . VAL A 1 123 ? -9.423 16.650 5.085 1.00 89.19 123 VAL A CA 1
ATOM 972 C C . VAL A 1 123 ? -10.075 17.404 3.925 1.00 89.19 123 VAL A C 1
ATOM 974 O O . VAL A 1 123 ? -10.713 18.429 4.150 1.00 89.19 123 VAL A O 1
ATOM 977 N N . THR A 1 124 ? -9.901 16.939 2.686 1.00 88.69 124 THR A N 1
ATOM 978 C CA . THR A 1 124 ? -10.490 17.573 1.500 1.00 88.69 124 THR A CA 1
ATOM 979 C C . THR A 1 124 ? -11.911 17.083 1.230 1.00 88.69 124 THR A C 1
ATOM 981 O O . THR A 1 124 ? -12.641 17.738 0.487 1.00 88.69 124 THR A O 1
ATOM 984 N N . GLY A 1 125 ? -12.309 15.949 1.820 1.00 89.12 125 GLY A N 1
ATOM 985 C CA . GLY A 1 125 ? -13.607 15.313 1.596 1.00 89.12 125 GLY A CA 1
ATOM 986 C C . GLY A 1 125 ? -13.814 14.806 0.168 1.00 89.12 125 GLY A C 1
ATOM 987 O O . GLY A 1 125 ? -14.952 14.606 -0.256 1.00 89.12 125 GLY A O 1
ATOM 988 N N . GLN A 1 126 ? -12.733 14.637 -0.599 1.00 91.12 126 GLN A N 1
ATOM 989 C CA . GLN A 1 126 ? -12.791 14.221 -2.002 1.00 91.12 126 GLN A CA 1
ATOM 990 C C . GLN A 1 126 ? -12.799 12.703 -2.168 1.00 91.12 126 GLN A C 1
ATOM 992 O O . GLN A 1 126 ? -13.304 12.203 -3.176 1.00 91.12 126 GLN A O 1
ATOM 997 N N . TYR A 1 127 ? -12.242 11.962 -1.208 1.00 93.81 127 TYR A N 1
ATOM 998 C CA . TYR A 1 127 ? -12.048 10.527 -1.337 1.00 93.81 127 TYR A CA 1
ATOM 999 C C . TYR A 1 127 ? -12.797 9.771 -0.251 1.00 93.81 127 TYR A C 1
ATOM 1001 O O . TYR A 1 127 ? -12.728 10.100 0.924 1.00 93.81 127 TYR A O 1
ATOM 1009 N N . THR A 1 128 ? -13.454 8.680 -0.641 1.00 94.75 128 THR A N 1
ATOM 1010 C CA . THR A 1 128 ? -13.843 7.638 0.317 1.00 94.75 128 THR A CA 1
ATOM 1011 C C . THR A 1 128 ? -12.625 6.777 0.646 1.00 94.75 128 THR A C 1
ATOM 1013 O O . THR A 1 128 ? -11.679 6.693 -0.146 1.00 94.75 128 THR A O 1
ATOM 1016 N N . ARG A 1 129 ? -12.644 6.073 1.782 1.00 94.94 129 ARG A N 1
ATOM 1017 C CA . ARG A 1 129 ? -11.519 5.232 2.225 1.00 94.94 129 ARG A CA 1
ATOM 1018 C C . ARG A 1 129 ? -11.013 4.253 1.159 1.00 94.94 129 ARG A C 1
ATOM 1020 O O . ARG A 1 129 ? -9.809 4.259 0.927 1.00 94.94 129 ARG A O 1
ATOM 1027 N N . PRO A 1 130 ? -11.852 3.470 0.451 1.00 94.88 130 PRO A N 1
ATOM 1028 C CA . PRO A 1 130 ? -11.352 2.548 -0.572 1.00 94.88 130 PRO A CA 1
ATOM 1029 C C . PRO A 1 130 ? -10.615 3.248 -1.719 1.00 94.88 130 PRO A C 1
ATOM 1031 O O . PRO A 1 130 ? -9.658 2.703 -2.262 1.00 94.88 130 PRO A O 1
ATOM 1034 N N . VAL A 1 131 ? -11.049 4.455 -2.097 1.00 94.56 131 VAL A N 1
ATOM 1035 C CA . VAL A 1 131 ? -10.400 5.231 -3.162 1.00 94.56 131 VAL A CA 1
ATOM 1036 C C . VAL A 1 131 ? -9.070 5.794 -2.670 1.00 94.56 131 VAL A C 1
ATOM 1038 O O . VAL A 1 131 ? -8.066 5.682 -3.371 1.00 94.56 131 VAL A O 1
ATOM 1041 N N . LEU A 1 132 ? -9.040 6.319 -1.442 1.00 95.06 132 LEU A N 1
ATOM 1042 C CA . LEU A 1 132 ? -7.812 6.792 -0.809 1.00 95.06 132 LEU A CA 1
ATOM 1043 C C . LEU A 1 132 ? -6.784 5.660 -0.655 1.00 95.06 132 LEU A C 1
ATOM 1045 O O . LEU A 1 132 ? -5.621 5.833 -0.998 1.00 95.06 132 LEU A O 1
ATOM 1049 N N . GLU A 1 133 ? -7.208 4.480 -0.202 1.00 95.50 133 GLU A N 1
ATOM 1050 C CA . GLU A 1 133 ? -6.352 3.295 -0.070 1.00 95.50 133 GLU A CA 1
ATOM 1051 C C . GLU A 1 133 ? -5.736 2.867 -1.409 1.00 95.50 133 GLU A C 1
ATOM 1053 O O . GLU A 1 133 ? -4.547 2.553 -1.465 1.00 95.50 133 GLU A O 1
ATOM 1058 N N . ARG A 1 134 ? -6.510 2.894 -2.503 1.00 95.50 134 ARG A N 1
ATOM 1059 C CA . ARG A 1 134 ? -5.993 2.611 -3.853 1.00 95.50 134 ARG A CA 1
ATOM 1060 C C . ARG A 1 134 ? -4.989 3.659 -4.314 1.00 95.50 134 ARG A C 1
ATOM 1062 O O . ARG A 1 134 ? -3.940 3.292 -4.832 1.00 95.50 134 ARG A O 1
ATOM 1069 N N . LEU A 1 135 ? -5.265 4.940 -4.071 1.00 94.25 135 LEU A N 1
ATOM 1070 C CA . LEU A 1 135 ? -4.340 6.030 -4.386 1.00 94.25 135 LEU A CA 1
ATOM 1071 C C . LEU A 1 135 ? -3.008 5.875 -3.636 1.00 94.25 135 LEU A C 1
ATOM 1073 O O . LEU A 1 135 ? -1.935 6.013 -4.233 1.00 94.25 135 LEU A O 1
ATOM 1077 N N . LEU A 1 136 ? -3.073 5.561 -2.338 1.00 95.50 136 LEU A N 1
ATOM 1078 C CA . LEU A 1 136 ? -1.895 5.298 -1.512 1.00 95.50 136 LEU A CA 1
ATOM 1079 C C . LEU A 1 136 ? -1.117 4.092 -2.044 1.00 95.50 136 LEU A C 1
ATOM 1081 O O . LEU A 1 136 ? 0.098 4.178 -2.218 1.00 95.50 136 LEU A O 1
ATOM 1085 N N . LEU A 1 137 ? -1.813 2.996 -2.359 1.00 96.31 137 LEU A N 1
ATOM 1086 C CA . LEU A 1 137 ? -1.190 1.795 -2.899 1.00 96.31 137 LEU A CA 1
ATOM 1087 C C . LEU A 1 137 ? -0.523 2.063 -4.252 1.00 96.31 137 LEU A C 1
ATOM 1089 O O . LEU A 1 137 ? 0.627 1.673 -4.431 1.00 96.31 137 LEU A O 1
ATOM 1093 N N . ARG A 1 138 ? -1.195 2.743 -5.189 1.00 95.31 138 ARG A N 1
ATOM 1094 C CA . ARG A 1 138 ? -0.620 3.069 -6.503 1.00 95.31 138 ARG A CA 1
ATOM 1095 C C . ARG A 1 138 ? 0.628 3.926 -6.361 1.00 95.31 138 ARG A C 1
ATOM 1097 O O . ARG A 1 138 ? 1.638 3.660 -7.006 1.00 95.31 138 ARG A O 1
ATOM 1104 N N . THR A 1 139 ? 0.576 4.920 -5.474 1.00 95.12 139 THR A N 1
ATOM 1105 C CA . THR A 1 139 ? 1.725 5.783 -5.177 1.00 95.12 139 THR A CA 1
ATOM 1106 C C . THR A 1 139 ? 2.883 4.964 -4.622 1.00 95.12 139 THR A C 1
ATOM 1108 O O . THR A 1 139 ? 3.995 5.084 -5.122 1.00 95.12 139 THR A O 1
ATOM 1111 N N . TRP A 1 140 ? 2.624 4.066 -3.671 1.00 94.44 140 TRP A N 1
ATOM 1112 C CA . TRP A 1 140 ? 3.648 3.179 -3.127 1.00 94.44 140 TRP A CA 1
ATOM 1113 C C . TRP A 1 140 ? 4.231 2.222 -4.177 1.00 94.44 140 TRP A C 1
ATOM 1115 O O . TRP A 1 140 ? 5.447 2.091 -4.268 1.00 94.44 140 TRP A O 1
ATOM 1125 N N . LEU A 1 141 ? 3.398 1.594 -5.010 1.00 93.69 141 LEU A N 1
ATOM 1126 C CA . LEU A 1 141 ? 3.850 0.664 -6.052 1.00 93.69 141 LEU A CA 1
ATOM 1127 C C . LEU A 1 141 ? 4.685 1.354 -7.140 1.00 93.69 141 LEU A C 1
ATOM 1129 O O . LEU A 1 141 ? 5.649 0.773 -7.637 1.00 93.69 141 LEU A O 1
ATOM 1133 N N . ARG A 1 142 ? 4.318 2.583 -7.513 1.00 93.31 142 ARG A N 1
ATOM 1134 C CA . ARG A 1 142 ? 4.989 3.364 -8.557 1.00 93.31 142 ARG A CA 1
ATOM 1135 C C . ARG A 1 142 ? 6.234 4.085 -8.050 1.00 93.31 142 ARG A C 1
ATOM 1137 O O . ARG A 1 142 ? 7.273 4.042 -8.701 1.00 93.31 142 ARG A O 1
ATOM 1144 N N . ASP A 1 143 ? 6.114 4.785 -6.924 1.00 90.44 143 ASP A N 1
ATOM 1145 C CA . ASP A 1 143 ? 7.152 5.681 -6.406 1.00 90.44 143 ASP A CA 1
ATOM 1146 C C . ASP A 1 143 ? 8.040 5.016 -5.340 1.00 90.44 143 ASP A C 1
ATOM 1148 O O . ASP A 1 143 ? 9.101 5.548 -5.017 1.00 90.44 143 ASP A O 1
ATOM 1152 N N . GLY A 1 144 ? 7.632 3.856 -4.815 1.00 88.12 144 GLY A N 1
ATOM 1153 C CA . GLY A 1 144 ? 8.336 3.084 -3.785 1.00 88.12 144 GLY A CA 1
ATOM 1154 C C . GLY A 1 144 ? 7.975 3.468 -2.348 1.00 88.12 144 GLY A C 1
ATOM 1155 O O . GLY A 1 144 ? 8.232 2.702 -1.421 1.00 88.12 144 GLY A O 1
ATOM 1156 N N . GLU A 1 145 ? 7.349 4.626 -2.148 1.00 88.62 145 GLU A N 1
ATOM 1157 C CA . GLU A 1 145 ? 6.972 5.158 -0.839 1.00 88.62 145 GLU A CA 1
ATOM 1158 C C . GLU A 1 145 ? 5.766 6.095 -0.951 1.00 88.62 145 GLU A C 1
ATOM 1160 O O . GLU A 1 145 ? 5.459 6.626 -2.019 1.00 88.62 145 GLU A O 1
ATOM 1165 N N . VAL A 1 146 ? 5.078 6.302 0.170 1.00 91.94 146 VAL A N 1
ATOM 1166 C CA . VAL A 1 146 ? 4.000 7.282 0.293 1.00 91.94 146 VAL A CA 1
ATOM 1167 C C . VAL A 1 146 ? 4.047 7.907 1.682 1.00 91.94 146 VAL A C 1
ATOM 1169 O O . VAL A 1 146 ? 4.307 7.221 2.670 1.00 91.94 146 VAL A O 1
ATOM 1172 N N . PHE A 1 147 ? 3.796 9.211 1.757 1.00 90.44 147 PHE A N 1
ATOM 1173 C CA . PHE A 1 147 ? 3.727 9.944 3.016 1.00 90.44 147 PHE A CA 1
ATOM 1174 C C . PHE A 1 147 ? 2.278 10.299 3.323 1.00 90.44 147 PHE A C 1
ATOM 1176 O O . PHE A 1 147 ? 1.555 10.794 2.461 1.00 90.44 147 PHE A O 1
ATOM 1183 N N . ALA A 1 148 ? 1.875 10.067 4.567 1.00 90.75 148 ALA A N 1
ATOM 1184 C CA . ALA A 1 148 ? 0.585 10.476 5.090 1.00 90.75 148 ALA A CA 1
ATOM 1185 C C . ALA A 1 148 ? 0.804 11.356 6.321 1.00 90.75 148 ALA A C 1
ATOM 1187 O O . ALA A 1 148 ? 1.641 11.054 7.173 1.00 90.75 148 ALA A O 1
ATOM 1188 N N . GLN A 1 149 ? 0.038 12.439 6.414 1.00 90.44 149 GLN A N 1
ATOM 1189 C CA . GLN A 1 149 ? -0.017 13.278 7.602 1.00 90.44 149 GLN A CA 1
ATOM 1190 C C . GLN A 1 149 ? -1.312 12.975 8.347 1.00 90.44 149 GLN A C 1
ATOM 1192 O O . GLN A 1 149 ? -2.403 13.147 7.807 1.00 90.44 149 GLN A O 1
ATOM 1197 N N . MET A 1 150 ? -1.188 12.541 9.597 1.00 90.50 150 MET A N 1
ATOM 1198 C CA . MET A 1 150 ? -2.340 12.401 10.477 1.00 90.50 150 MET A CA 1
ATOM 1199 C C . MET A 1 150 ? -2.737 13.786 10.987 1.00 90.50 150 MET A C 1
ATOM 1201 O O . MET A 1 150 ? -1.928 14.478 11.607 1.00 90.50 150 MET A O 1
ATOM 1205 N N . VAL A 1 151 ? -3.975 14.185 10.711 1.00 87.81 151 VAL A N 1
ATOM 1206 C CA . VAL A 1 151 ? -4.551 15.445 11.184 1.00 87.81 151 VAL A CA 1
ATOM 1207 C C . VAL A 1 151 ? -5.674 15.107 12.154 1.00 87.81 151 VAL A C 1
ATOM 1209 O O . VAL A 1 151 ? -6.628 14.427 11.788 1.00 87.81 151 VAL A O 1
ATOM 1212 N N . SER A 1 152 ? -5.549 15.561 13.397 1.00 84.25 152 SER A N 1
ATOM 1213 C CA . SER A 1 152 ? -6.593 15.449 14.415 1.00 84.25 152 SER A CA 1
ATOM 1214 C C . SER A 1 152 ? -7.296 16.794 14.577 1.00 84.25 152 SER A C 1
ATOM 1216 O O . SER A 1 152 ? -6.628 17.825 14.668 1.00 84.25 152 SER A O 1
ATOM 1218 N N . GLY A 1 153 ? -8.631 16.779 14.626 1.00 78.56 153 GLY A N 1
ATOM 1219 C CA . GLY A 1 153 ? -9.406 17.939 15.071 1.00 78.56 153 GLY A CA 1
ATOM 1220 C C . GLY A 1 153 ? -9.061 18.307 16.518 1.00 78.56 153 GLY A C 1
ATOM 1221 O O . GLY A 1 153 ? -8.609 17.446 17.276 1.00 78.56 153 GLY A O 1
ATOM 1222 N N . ALA A 1 154 ? -9.224 19.586 16.858 1.00 55.88 154 ALA A N 1
ATOM 1223 C CA . ALA A 1 154 ? -9.081 20.090 18.225 1.00 55.88 154 ALA A CA 1
ATOM 1224 C C . ALA A 1 154 ? -10.271 19.685 19.106 1.00 55.88 154 ALA A C 1
ATOM 1226 O O . ALA A 1 154 ? -11.391 19.569 18.555 1.00 55.88 154 ALA A O 1
#

Radius of gyration: 26.25 Å; chains: 1; bounding box: 52×70×53 Å

Sequence (154 aa):
MAIIDDVIGVFSPGWKAARLRSRALIMAYEAVKPTRTHKARRENRSADQLSKYGAVSLREQARFLDINHDLVIGVFDKLEERVIGARGIIVEPQPLRKNGEMAAELAADIRRLWAEWSVSPDVTGQYTRPVLERLLLRTWLRDGEVFAQMVSGA

InterPro domains:
  IPR006429 Phage portal protein, lambda family [PF05136] (35-151)